Protein AF-A0A850JZ02-F1 (afdb_monomer_lite)

Structure (mmCIF, N/CA/C/O backbone):
data_AF-A0A850JZ02-F1
#
_entry.id   AF-A0A850JZ02-F1
#
loop_
_atom_site.group_PDB
_atom_site.id
_atom_site.type_symbol
_atom_site.label_atom_id
_atom_site.label_alt_id
_atom_site.label_comp_id
_atom_site.label_asym_id
_atom_site.label_entity_id
_atom_site.label_seq_id
_atom_site.pdbx_PDB_ins_code
_atom_site.Cartn_x
_atom_site.Cartn_y
_atom_site.Cartn_z
_atom_site.occupancy
_atom_site.B_iso_or_equiv
_atom_site.auth_seq_id
_atom_site.auth_comp_id
_atom_site.auth_asym_id
_atom_site.auth_atom_id
_atom_site.pdbx_PDB_model_num
ATOM 1 N N . MET A 1 1 ? 2.820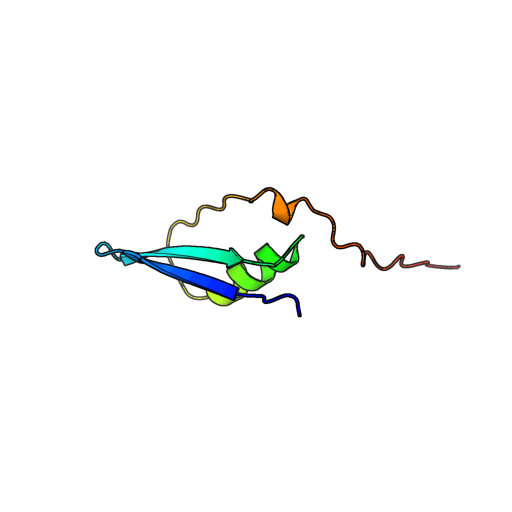 11.001 20.238 1.00 59.12 1 MET A N 1
ATOM 2 C CA . MET A 1 1 ? 2.192 11.386 18.956 1.00 59.12 1 MET A CA 1
ATOM 3 C C . MET A 1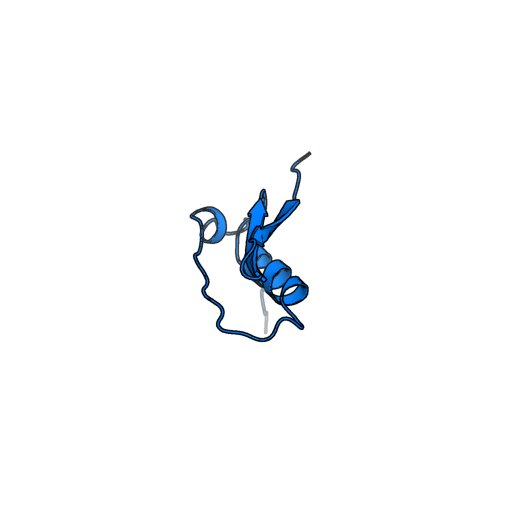 1 ? 2.153 10.146 18.085 1.00 59.12 1 MET A C 1
ATOM 5 O O . MET A 1 1 ? 3.101 9.378 18.148 1.00 59.12 1 MET A O 1
ATOM 9 N N . GLN A 1 2 ? 1.054 9.893 17.376 1.00 67.81 2 GLN A N 1
ATOM 10 C CA . GLN A 1 2 ? 0.988 8.787 16.419 1.00 67.81 2 GLN A CA 1
ATOM 11 C C . GLN A 1 2 ? 1.579 9.295 15.103 1.00 67.81 2 GLN A C 1
ATOM 13 O O . GLN A 1 2 ? 1.081 10.277 14.559 1.00 67.81 2 GLN A O 1
ATOM 18 N N . GLU A 1 3 ? 2.680 8.694 14.660 1.00 75.94 3 GLU A N 1
ATOM 19 C CA . GLU A 1 3 ? 3.312 9.030 13.385 1.00 75.94 3 GLU A CA 1
ATOM 20 C C . GLU A 1 3 ? 2.605 8.301 12.244 1.00 75.94 3 GLU A C 1
ATOM 22 O O . GLU A 1 3 ? 2.370 7.091 12.317 1.00 75.94 3 GLU A O 1
ATOM 27 N N . TYR A 1 4 ? 2.287 9.052 11.194 1.00 81.56 4 TYR A N 1
ATOM 28 C CA . TYR A 1 4 ? 1.708 8.544 9.959 1.00 81.56 4 TYR A CA 1
ATOM 29 C C . TYR A 1 4 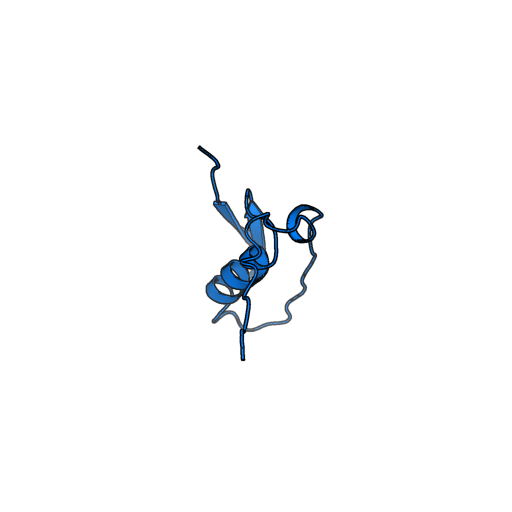? 2.742 8.719 8.859 1.00 81.56 4 TYR A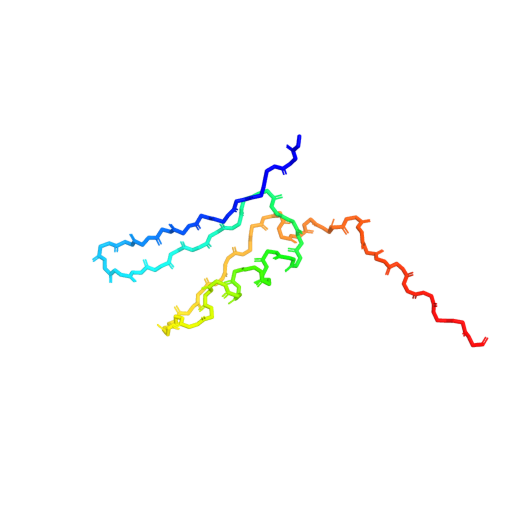 C 1
ATOM 31 O O . TYR A 1 4 ? 3.239 9.821 8.651 1.00 81.56 4 TYR A O 1
ATOM 39 N N . ASN A 1 5 ? 3.083 7.626 8.189 1.00 84.19 5 ASN A N 1
ATOM 40 C CA . ASN A 1 5 ? 4.058 7.628 7.109 1.00 84.19 5 ASN A CA 1
ATOM 41 C C . ASN A 1 5 ? 3.476 6.879 5.918 1.00 84.19 5 ASN A C 1
ATOM 43 O O . ASN A 1 5 ? 2.804 5.863 6.103 1.00 84.19 5 ASN A O 1
ATOM 47 N N . VAL A 1 6 ? 3.779 7.344 4.713 1.00 83.75 6 VAL A N 1
ATOM 48 C CA . VAL A 1 6 ? 3.605 6.553 3.497 1.00 83.75 6 VAL A CA 1
ATOM 49 C C . VAL A 1 6 ? 4.992 6.175 3.005 1.00 83.75 6 VAL A C 1
ATOM 51 O O . VAL A 1 6 ? 5.864 7.032 2.880 1.00 83.75 6 VAL A O 1
ATOM 54 N N . ILE A 1 7 ? 5.214 4.883 2.806 1.00 87.50 7 ILE A N 1
ATOM 55 C CA . ILE A 1 7 ? 6.474 4.326 2.327 1.00 87.50 7 ILE A CA 1
ATOM 56 C C . ILE A 1 7 ? 6.254 3.962 0.865 1.00 87.50 7 ILE A C 1
ATOM 58 O O . ILE A 1 7 ? 5.306 3.242 0.557 1.00 87.50 7 ILE A O 1
ATOM 62 N N . ILE A 1 8 ? 7.106 4.484 -0.014 1.00 87.38 8 ILE A N 1
ATOM 63 C CA . ILE A 1 8 ? 7.101 4.189 -1.446 1.00 87.38 8 ILE A CA 1
ATOM 64 C C . ILE A 1 8 ? 8.458 3.581 -1.782 1.00 87.38 8 ILE A C 1
ATOM 66 O O . ILE A 1 8 ? 9.493 4.195 -1.524 1.00 87.38 8 ILE A O 1
ATOM 70 N N . GLU A 1 9 ? 8.444 2.384 -2.346 1.00 88.75 9 GLU A N 1
ATOM 71 C CA . GLU A 1 9 ? 9.615 1.662 -2.827 1.00 88.75 9 GLU A CA 1
ATOM 72 C C . GLU A 1 9 ? 9.496 1.510 -4.343 1.00 88.75 9 GLU A C 1
ATOM 74 O O . GLU A 1 9 ? 8.430 1.172 -4.858 1.00 88.75 9 GLU A O 1
ATOM 79 N N . ILE A 1 10 ? 10.583 1.805 -5.053 1.00 89.25 10 ILE A N 1
ATOM 80 C CA . ILE A 1 10 ? 10.690 1.646 -6.504 1.00 89.25 10 ILE A CA 1
ATOM 81 C C . ILE A 1 10 ? 11.848 0.685 -6.740 1.00 89.25 10 ILE A C 1
ATOM 83 O O . ILE A 1 10 ? 12.956 0.948 -6.265 1.00 89.25 10 ILE A O 1
ATOM 87 N N . ASP A 1 11 ? 11.585 -0.431 -7.412 1.00 89.06 11 ASP A N 1
ATOM 88 C CA . ASP A 1 11 ? 12.616 -1.421 -7.722 1.00 89.06 11 ASP A CA 1
ATOM 89 C C . ASP A 1 11 ? 13.383 -1.090 -9.018 1.00 89.06 11 ASP A C 1
ATOM 91 O O . ASP A 1 11 ? 13.090 -0.114 -9.713 1.00 89.06 11 ASP A O 1
ATOM 95 N N . GLU A 1 12 ? 14.410 -1.887 -9.330 1.00 92.38 12 GLU A N 1
ATOM 96 C CA . GLU A 1 12 ? 15.257 -1.682 -10.517 1.00 92.38 12 GLU A CA 1
ATOM 97 C C . GLU A 1 12 ? 14.514 -1.916 -11.845 1.00 92.38 12 GLU A C 1
ATOM 99 O O . GLU A 1 12 ? 14.951 -1.419 -12.884 1.00 92.38 12 GLU A O 1
ATOM 104 N N . ASP A 1 13 ? 13.381 -2.621 -11.811 1.00 88.19 13 ASP A N 1
ATOM 105 C CA . ASP A 1 13 ? 12.496 -2.863 -12.952 1.00 88.19 13 ASP A CA 1
ATOM 106 C C . ASP A 1 13 ? 11.439 -1.750 -13.117 1.00 88.19 13 ASP A C 1
ATOM 108 O O . ASP A 1 13 ? 10.693 -1.728 -14.098 1.00 88.19 13 ASP A O 1
ATOM 112 N N . GLY A 1 14 ? 11.392 -0.792 -12.183 1.00 82.81 14 GLY A N 1
ATOM 113 C CA . GLY A 1 14 ? 10.444 0.317 -12.179 1.00 82.81 14 GLY A CA 1
ATOM 114 C C . GLY A 1 14 ? 9.075 -0.031 -11.592 1.00 82.81 14 GLY A C 1
ATOM 115 O O . GLY A 1 14 ? 8.142 0.762 -11.740 1.00 82.81 14 GLY A O 1
ATOM 116 N N . ASN A 1 15 ? 8.927 -1.176 -10.916 1.00 86.94 15 ASN A N 1
ATOM 117 C CA . ASN A 1 15 ? 7.715 -1.482 -10.164 1.00 86.94 15 ASN A CA 1
ATOM 118 C C . ASN A 1 15 ? 7.654 -0.625 -8.902 1.00 86.94 15 ASN A C 1
ATOM 120 O O . ASN A 1 15 ? 8.660 -0.378 -8.234 1.00 86.94 15 ASN A O 1
ATOM 124 N N . ILE A 1 16 ? 6.440 -0.202 -8.562 1.00 86.19 16 ILE A N 1
ATOM 125 C CA . ILE A 1 16 ? 6.180 0.701 -7.445 1.00 86.19 16 ILE A CA 1
ATOM 126 C C . ILE A 1 16 ? 5.389 -0.049 -6.385 1.00 86.19 16 ILE A C 1
ATOM 128 O O . ILE A 1 16 ? 4.303 -0.566 -6.645 1.00 86.19 16 ILE A O 1
ATOM 132 N N . GLN A 1 17 ? 5.911 -0.057 -5.166 1.00 87.12 17 GLN A N 1
ATOM 133 C CA . GLN A 1 17 ? 5.231 -0.566 -3.989 1.00 87.12 17 GLN A CA 1
ATOM 134 C C . GLN A 1 17 ? 4.970 0.592 -3.028 1.00 87.12 17 GLN A C 1
ATOM 136 O O . GLN A 1 17 ? 5.894 1.276 -2.605 1.00 87.12 17 GLN A O 1
ATOM 141 N N . ALA A 1 18 ? 3.706 0.810 -2.664 1.00 86.00 18 ALA A N 1
ATOM 142 C CA . ALA A 1 18 ? 3.313 1.854 -1.725 1.00 86.00 18 ALA A CA 1
ATOM 143 C C . ALA A 1 18 ? 2.569 1.254 -0.524 1.00 86.00 18 ALA A C 1
ATOM 145 O O . ALA A 1 18 ? 1.666 0.430 -0.682 1.00 86.00 18 ALA A O 1
ATOM 146 N N . GLU A 1 19 ? 2.933 1.667 0.691 1.00 87.50 19 GLU A N 1
ATOM 147 C CA . GLU A 1 19 ? 2.264 1.238 1.916 1.00 87.50 19 GLU A CA 1
ATOM 148 C C . GLU A 1 19 ? 2.088 2.363 2.940 1.00 87.50 19 GLU A C 1
ATOM 150 O O . GLU A 1 19 ? 2.955 3.211 3.142 1.00 87.50 19 GLU A O 1
ATOM 155 N N . THR A 1 20 ? 0.965 2.336 3.655 1.00 86.25 20 THR A N 1
ATOM 156 C CA . THR A 1 20 ? 0.693 3.256 4.765 1.00 86.25 20 THR A CA 1
ATOM 157 C C . THR A 1 20 ? 1.116 2.640 6.095 1.00 86.25 20 THR A C 1
ATOM 159 O O . THR A 1 20 ? 0.704 1.524 6.429 1.00 86.25 20 THR A O 1
ATOM 162 N N . LYS A 1 21 ? 1.859 3.390 6.908 1.00 86.69 21 LYS A N 1
ATOM 163 C CA . LYS A 1 21 ? 2.280 3.012 8.259 1.00 86.69 21 LYS A CA 1
ATOM 164 C C . LYS A 1 21 ? 1.664 3.954 9.287 1.00 86.69 21 LYS A C 1
ATOM 166 O O . LYS A 1 21 ? 1.755 5.172 9.174 1.00 86.69 21 LYS A O 1
ATOM 171 N N . GLY A 1 22 ? 1.037 3.374 10.309 1.00 80.56 22 GLY A N 1
ATOM 172 C CA . GLY A 1 22 ? 0.372 4.119 11.383 1.00 80.56 22 GLY A CA 1
ATOM 173 C C . GLY A 1 22 ? -1.069 4.540 11.077 1.00 80.56 22 GLY A C 1
ATOM 174 O O . GLY A 1 22 ? -1.761 4.964 12.000 1.00 80.56 22 GLY A O 1
ATOM 175 N N . MET A 1 23 ? -1.547 4.377 9.837 1.00 82.88 23 MET A N 1
ATOM 176 C CA . MET A 1 23 ? -2.930 4.647 9.409 1.00 82.88 23 MET A CA 1
ATOM 177 C C . MET A 1 23 ? -3.845 3.426 9.625 1.00 82.88 23 MET A C 1
ATOM 179 O O . MET A 1 23 ? -3.370 2.290 9.663 1.00 82.88 23 MET A O 1
ATOM 183 N N . LYS A 1 24 ? -5.154 3.655 9.812 1.00 82.56 24 LYS A N 1
ATOM 184 C CA . LYS A 1 24 ? -6.165 2.606 10.058 1.00 82.56 24 LYS A CA 1
ATOM 185 C C . LYS A 1 24 ? -7.493 2.939 9.383 1.00 82.56 24 LYS A C 1
ATOM 187 O O . LYS A 1 24 ? -7.920 4.096 9.425 1.00 82.56 24 LYS A O 1
ATOM 192 N N . GLY A 1 25 ? -8.193 1.929 8.880 1.00 81.31 25 GLY A N 1
ATOM 193 C CA . GLY A 1 25 ? -9.472 2.115 8.189 1.00 81.31 25 GLY A CA 1
ATOM 194 C C . GLY A 1 25 ? -9.322 2.575 6.739 1.00 81.31 25 GLY A C 1
ATOM 195 O O . GLY A 1 25 ? -8.238 2.533 6.159 1.00 81.31 25 GLY A O 1
ATOM 196 N N . ASP A 1 26 ? -10.424 3.068 6.176 1.00 78.69 26 ASP A N 1
ATOM 197 C CA . ASP A 1 26 ? -10.537 3.450 4.761 1.00 78.69 26 ASP A CA 1
ATOM 198 C C . ASP A 1 26 ? -9.597 4.588 4.333 1.00 78.69 26 ASP A C 1
ATOM 200 O O . ASP A 1 26 ? -9.278 4.709 3.152 1.00 78.69 26 ASP A O 1
ATOM 204 N N . ILE A 1 27 ? -9.078 5.370 5.289 1.00 80.00 27 ILE A N 1
ATOM 205 C CA . ILE A 1 27 ? -8.096 6.430 5.016 1.00 80.00 27 ILE A CA 1
ATOM 206 C C . ILE A 1 27 ? -6.822 5.889 4.355 1.00 80.00 27 ILE A C 1
ATOM 208 O O . ILE A 1 27 ? -6.194 6.601 3.580 1.00 80.00 27 ILE A O 1
ATOM 212 N N . CYS A 1 28 ? -6.469 4.620 4.606 1.00 80.62 28 CYS A N 1
ATOM 213 C CA . CYS A 1 28 ? -5.313 3.995 3.970 1.00 80.62 28 CYS A CA 1
ATOM 214 C C . CYS A 1 28 ? -5.476 3.905 2.446 1.00 80.62 28 CYS A C 1
ATOM 216 O O . CYS A 1 28 ? -4.490 4.021 1.729 1.00 80.62 28 CYS A O 1
ATOM 218 N N . ILE A 1 29 ? -6.704 3.694 1.954 1.00 82.00 29 ILE A N 1
ATOM 219 C CA . ILE A 1 29 ? -6.971 3.601 0.514 1.00 82.00 29 ILE A CA 1
ATOM 220 C C . ILE A 1 29 ? -6.960 4.991 -0.109 1.00 82.00 29 ILE A C 1
ATOM 222 O O . ILE A 1 29 ? -6.309 5.167 -1.128 1.00 82.00 29 ILE A O 1
ATOM 226 N N . SER A 1 30 ? -7.624 5.978 0.503 1.00 83.56 30 SER A N 1
ATOM 227 C CA . SER A 1 30 ? -7.665 7.343 -0.040 1.00 83.56 30 SER A CA 1
ATOM 228 C C . SER A 1 30 ? -6.274 7.948 -0.231 1.00 83.56 30 SER A C 1
ATOM 230 O O . SER A 1 30 ? -6.000 8.502 -1.288 1.00 83.56 30 SER A O 1
ATOM 232 N N . GLU A 1 31 ? -5.387 7.794 0.754 1.00 83.06 31 GLU A N 1
ATOM 233 C CA . GLU A 1 31 ? -4.020 8.324 0.668 1.00 83.06 31 GLU A CA 1
ATOM 234 C C . GLU A 1 31 ? -3.196 7.621 -0.419 1.00 83.06 31 GLU A C 1
ATOM 236 O O . GLU A 1 31 ? -2.489 8.271 -1.186 1.00 83.06 31 GLU A O 1
ATOM 241 N N . LEU A 1 32 ? -3.294 6.288 -0.513 1.00 84.56 32 LEU A N 1
ATOM 242 C CA . LEU A 1 32 ? -2.590 5.536 -1.554 1.00 84.56 32 LEU A CA 1
ATOM 243 C C . LEU A 1 32 ? -3.137 5.856 -2.946 1.00 84.56 32 LEU A C 1
ATOM 245 O O . LEU A 1 32 ? -2.349 5.980 -3.876 1.00 84.56 32 LEU A O 1
ATOM 249 N N . ASP A 1 33 ? -4.451 6.020 -3.087 1.00 84.06 33 ASP A N 1
ATOM 250 C CA . ASP A 1 33 ? -5.092 6.382 -4.351 1.00 84.06 33 ASP A CA 1
ATOM 251 C C . ASP A 1 33 ? -4.618 7.757 -4.831 1.00 84.06 33 ASP A C 1
ATOM 253 O O . ASP A 1 33 ? -4.209 7.884 -5.980 1.00 84.06 33 ASP A O 1
ATOM 257 N N . GLU A 1 34 ? -4.563 8.764 -3.950 1.00 85.38 34 GLU A N 1
ATOM 258 C CA . GLU A 1 34 ? -4.057 10.096 -4.305 1.00 85.38 34 GLU A CA 1
ATOM 259 C C . GLU A 1 34 ? -2.584 10.088 -4.722 1.00 85.38 34 GLU A C 1
ATOM 261 O O . GLU A 1 34 ? -2.214 10.790 -5.662 1.00 85.38 34 GLU A O 1
ATOM 266 N N . ILE A 1 35 ? -1.748 9.287 -4.060 1.00 83.69 35 ILE A N 1
ATOM 267 C CA . ILE A 1 35 ? -0.319 9.174 -4.382 1.00 83.69 35 ILE A CA 1
ATOM 268 C C . ILE A 1 35 ? -0.109 8.421 -5.694 1.00 83.69 35 ILE A C 1
ATOM 270 O O . ILE A 1 35 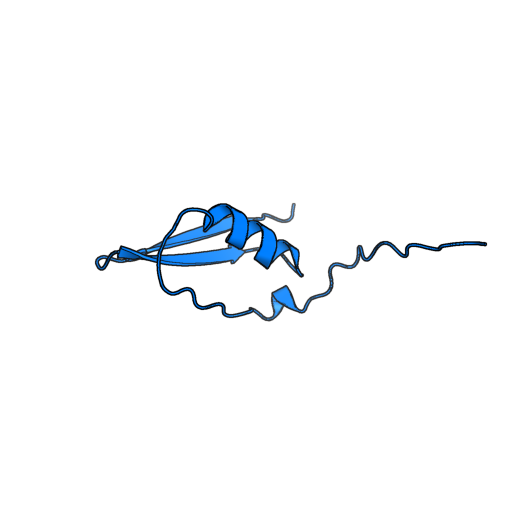? 0.742 8.798 -6.499 1.00 83.69 35 ILE A O 1
ATOM 274 N N . LEU A 1 36 ? -0.883 7.358 -5.917 1.00 82.88 36 LEU A N 1
ATOM 275 C CA . LEU A 1 36 ? -0.805 6.546 -7.127 1.00 82.88 36 LEU A CA 1
ATOM 276 C C . LEU A 1 36 ? -1.534 7.194 -8.316 1.00 82.88 36 LEU A C 1
ATOM 278 O O . LEU A 1 36 ? -1.391 6.739 -9.453 1.00 82.88 36 LEU A O 1
ATOM 282 N N . LYS A 1 37 ? -2.281 8.279 -8.085 1.00 81.81 37 LYS A N 1
ATOM 283 C CA . LYS A 1 37 ? -3.002 9.036 -9.108 1.00 81.81 37 LYS A CA 1
ATOM 284 C C . LYS A 1 37 ? -2.028 9.674 -10.096 1.00 81.81 37 LYS A C 1
ATOM 286 O O . LYS A 1 37 ? -1.474 10.743 -9.861 1.00 81.81 37 LYS A O 1
ATOM 291 N N . GLY A 1 38 ? -1.861 9.023 -11.240 1.00 81.44 38 GLY A N 1
ATOM 292 C CA . GLY A 1 38 ? -0.943 9.448 -12.299 1.00 81.44 38 GLY A CA 1
ATOM 293 C C . GLY A 1 38 ? 0.087 8.389 -12.673 1.00 81.44 38 GLY A C 1
ATOM 294 O O . GLY A 1 38 ? 0.762 8.551 -13.685 1.00 81.44 38 GLY A O 1
ATOM 295 N N . PHE A 1 39 ? 0.176 7.298 -11.911 1.00 81.50 39 PHE A N 1
ATOM 296 C CA . PHE A 1 39 ? 0.911 6.112 -12.325 1.00 81.50 39 PHE A CA 1
ATOM 297 C C . PHE A 1 39 ? 0.010 5.221 -13.181 1.00 81.50 39 PHE A C 1
ATOM 299 O O . PHE A 1 39 ? -1.071 4.807 -12.757 1.00 81.50 39 PHE A O 1
ATOM 306 N N . GLU A 1 40 ? 0.457 4.945 -14.402 1.00 76.19 40 GLU A N 1
ATOM 307 C CA . GLU A 1 40 ? -0.209 4.039 -15.336 1.00 76.19 40 GLU A CA 1
ATOM 308 C C . GLU A 1 40 ? 0.380 2.629 -15.188 1.00 76.19 40 GLU A C 1
ATOM 310 O O . GLU A 1 40 ? 1.597 2.470 -15.106 1.00 76.19 40 GLU A O 1
ATOM 315 N N . GLY A 1 41 ? -0.468 1.598 -15.143 1.00 80.19 41 GLY A N 1
ATOM 316 C CA . GLY A 1 41 ? -0.028 0.206 -15.009 1.00 80.19 41 GLY A CA 1
ATOM 317 C C . GLY A 1 41 ? -1.042 -0.688 -14.299 1.00 80.19 41 GLY A C 1
ATOM 318 O O . GLY A 1 41 ? -2.103 -0.233 -13.866 1.00 80.19 41 GLY A O 1
ATOM 319 N N . GLU A 1 42 ? -0.721 -1.977 -14.185 1.00 81.62 42 GLU A N 1
ATOM 320 C CA . GLU A 1 42 ? -1.512 -2.916 -13.388 1.00 81.62 42 GLU A CA 1
ATOM 321 C C . GLU A 1 42 ? -1.283 -2.660 -11.895 1.00 81.62 42 GLU A C 1
ATOM 323 O O . GLU A 1 42 ? -0.153 -2.663 -11.411 1.00 81.62 42 GLU A O 1
ATOM 328 N N . GLN A 1 43 ? -2.370 -2.446 -11.157 1.00 80.56 43 GLN A N 1
ATOM 329 C CA . GLN A 1 43 ? -2.330 -2.193 -9.720 1.00 80.56 43 GLN A CA 1
ATOM 330 C C . GLN A 1 43 ? -2.875 -3.401 -8.962 1.00 80.56 43 GLN A C 1
ATOM 332 O O . GLN A 1 43 ? -3.912 -3.964 -9.317 1.00 80.56 43 GLN A O 1
ATOM 337 N N . SER A 1 44 ? -2.193 -3.780 -7.884 1.00 82.81 44 SER A N 1
ATOM 338 C CA . SER A 1 44 ? -2.645 -4.829 -6.975 1.00 82.81 44 SER A CA 1
ATOM 339 C C . SER A 1 44 ? -2.652 -4.307 -5.548 1.00 82.81 44 SER A C 1
ATOM 341 O O . SER A 1 44 ? -1.680 -3.714 -5.082 1.00 82.81 44 SER A O 1
ATOM 343 N N . PHE A 1 45 ? -3.756 -4.541 -4.844 1.00 80.88 45 PHE A N 1
ATOM 344 C CA . PHE A 1 45 ? -3.962 -4.047 -3.489 1.00 80.88 45 PHE A CA 1
ATOM 345 C C . PHE A 1 45 ? -3.981 -5.207 -2.502 1.00 80.88 45 PHE A C 1
ATOM 347 O O . PHE A 1 45 ? -4.706 -6.189 -2.676 1.00 80.88 45 PHE A O 1
ATOM 354 N N . LYS A 1 46 ? -3.212 -5.073 -1.419 1.00 84.19 46 LYS A N 1
ATOM 355 C CA . LYS A 1 46 ? -3.214 -6.026 -0.309 1.00 84.19 46 LYS A CA 1
ATOM 356 C C . LYS A 1 46 ? -3.488 -5.307 1.004 1.00 84.19 46 LYS A C 1
ATOM 358 O O . LYS A 1 46 ? -2.621 -4.640 1.562 1.00 84.19 46 LYS A O 1
ATOM 363 N N . ASN A 1 47 ? -4.695 -5.498 1.525 1.00 83.31 47 ASN A N 1
ATOM 364 C CA . ASN A 1 47 ? -5.116 -4.887 2.781 1.00 83.31 47 ASN A CA 1
ATOM 365 C C . ASN A 1 47 ? -4.387 -5.526 3.971 1.00 83.31 47 ASN A C 1
ATOM 367 O O . ASN A 1 47 ? -4.492 -6.735 4.200 1.00 83.31 47 ASN A O 1
ATOM 371 N N . LYS A 1 48 ? -3.678 -4.706 4.754 1.00 83.88 48 LYS A N 1
ATOM 372 C CA . LYS A 1 48 ? -3.100 -5.117 6.042 1.00 83.88 48 LYS A CA 1
ATOM 373 C C . LYS A 1 48 ? -4.198 -5.188 7.123 1.00 83.88 48 LYS A C 1
ATOM 375 O O . LYS A 1 48 ? -5.224 -4.525 6.976 1.00 83.88 48 LYS A O 1
ATOM 380 N N . PRO A 1 49 ? -4.035 -5.956 8.216 1.00 83.44 49 PRO A N 1
ATOM 381 C CA . PRO A 1 49 ? -5.031 -6.047 9.294 1.00 83.44 49 PRO A CA 1
ATOM 382 C C . PRO A 1 49 ? -5.509 -4.692 9.847 1.00 83.44 49 PRO A C 1
ATOM 384 O O . PRO A 1 49 ? -6.657 -4.553 10.261 1.00 83.44 49 PRO A O 1
ATOM 387 N N . GLU A 1 50 ? -4.641 -3.685 9.833 1.00 78.81 50 GLU A N 1
ATOM 388 C CA . GLU A 1 50 ? -4.884 -2.301 10.239 1.00 78.81 50 GLU A CA 1
ATOM 389 C C . GLU A 1 50 ? -5.954 -1.603 9.395 1.00 78.81 50 GLU A C 1
ATOM 391 O O . GLU A 1 50 ? -6.673 -0.747 9.910 1.00 78.81 50 GLU A O 1
ATOM 396 N N . PHE A 1 51 ? -6.115 -2.003 8.132 1.00 80.88 51 PHE A N 1
ATOM 397 C CA . PHE A 1 51 ? -7.195 -1.530 7.269 1.00 80.88 51 PHE A CA 1
ATOM 398 C C . PHE A 1 51 ? -8.568 -1.885 7.854 1.00 80.88 51 PHE A C 1
ATOM 400 O O . PHE A 1 51 ? -9.467 -1.057 7.890 1.00 80.88 51 PHE A O 1
ATOM 407 N N . TYR A 1 52 ? -8.719 -3.089 8.407 1.00 81.56 52 TYR A N 1
ATOM 408 C CA . TYR A 1 52 ? -9.985 -3.544 8.993 1.00 81.56 52 TYR A CA 1
ATOM 409 C C . TYR A 1 52 ? -10.217 -3.011 10.412 1.00 81.56 52 TYR A C 1
ATOM 411 O O . TYR A 1 52 ? -11.292 -3.205 10.988 1.00 81.56 52 TYR A O 1
ATOM 419 N N . GLN A 1 53 ? -9.225 -2.339 11.005 1.00 79.94 53 GLN A N 1
ATOM 420 C CA . GLN A 1 53 ? -9.401 -1.683 12.293 1.00 79.94 53 GLN A CA 1
ATOM 421 C C . GLN A 1 53 ? -10.227 -0.419 12.077 1.00 79.94 53 GLN A C 1
ATOM 423 O O . GLN A 1 53 ? -9.696 0.635 11.731 1.00 79.94 53 GLN A O 1
ATOM 428 N N . LYS A 1 54 ? -11.542 -0.544 12.300 1.00 63.62 54 LYS A N 1
ATOM 429 C CA . LYS A 1 54 ? -12.487 0.575 12.294 1.00 63.62 54 LYS A CA 1
ATOM 430 C C . LYS A 1 54 ? -11.898 1.769 13.035 1.00 63.62 54 LYS A C 1
ATOM 432 O O . LYS A 1 54 ? -11.548 1.687 14.217 1.00 63.62 54 LYS A O 1
ATOM 437 N N . ASN A 1 55 ? -11.815 2.890 12.329 1.00 59.50 55 ASN A N 1
ATOM 438 C CA . ASN A 1 55 ? -11.497 4.159 12.946 1.00 59.50 55 ASN A CA 1
ATOM 439 C C . ASN A 1 55 ? -12.646 4.464 13.920 1.00 59.50 55 ASN A C 1
ATOM 441 O O . ASN A 1 55 ? -13.798 4.566 13.509 1.00 59.50 55 ASN A O 1
ATOM 445 N N . LYS A 1 56 ? -12.363 4.580 15.223 1.00 53.56 56 LYS A N 1
ATOM 446 C CA . LYS A 1 56 ? -13.369 4.788 16.292 1.00 53.56 56 LYS A CA 1
ATOM 447 C C . LYS A 1 56 ? -14.184 6.093 16.149 1.00 53.56 56 LYS A C 1
ATOM 449 O O . LYS A 1 56 ? -14.989 6.408 17.016 1.00 53.56 56 LYS A O 1
ATOM 454 N N . ASN A 1 57 ? -13.955 6.840 15.071 1.00 52.72 57 ASN A N 1
ATOM 455 C CA . ASN A 1 57 ? -14.571 8.103 14.692 1.00 52.72 57 ASN A CA 1
ATOM 456 C C . ASN A 1 57 ? -15.625 7.939 13.577 1.00 52.72 57 ASN A C 1
ATOM 458 O O . ASN A 1 57 ? -15.821 8.848 12.772 1.00 52.72 57 ASN A O 1
ATOM 462 N N . GLU A 1 58 ? -16.325 6.801 13.517 1.00 52.56 58 GLU A N 1
ATOM 463 C CA . GLU A 1 58 ? -17.590 6.709 12.779 1.00 52.56 58 GLU A CA 1
ATOM 464 C C . GLU A 1 58 ? -18.562 7.749 13.369 1.00 52.56 58 GLU A C 1
ATOM 466 O O . GLU A 1 58 ? -19.157 7.554 14.431 1.00 52.56 58 GLU A O 1
ATOM 471 N N . LYS A 1 59 ? -18.674 8.916 12.718 1.00 55.28 59 LYS A N 1
ATOM 472 C CA . LYS A 1 59 ? -19.667 9.930 13.076 1.00 55.28 59 LYS A CA 1
ATOM 473 C C . LYS A 1 59 ? -21.043 9.300 12.893 1.00 55.28 59 LYS A C 1
ATOM 475 O O . LYS A 1 59 ? -21.471 9.062 11.769 1.00 55.28 59 LYS A O 1
ATOM 480 N N . ASN A 1 60 ? -21.746 9.067 13.995 1.00 58.25 60 ASN A N 1
ATOM 481 C CA . ASN A 1 60 ? -23.158 8.711 13.953 1.00 58.25 60 ASN A CA 1
ATOM 482 C C . ASN A 1 60 ? -23.940 9.907 13.389 1.00 58.25 60 ASN A C 1
ATOM 484 O O . ASN A 1 60 ? -24.159 10.898 14.088 1.00 58.25 60 ASN A O 1
ATOM 488 N N . ILE A 1 61 ? -24.316 9.842 12.112 1.00 62.91 61 ILE A N 1
ATOM 489 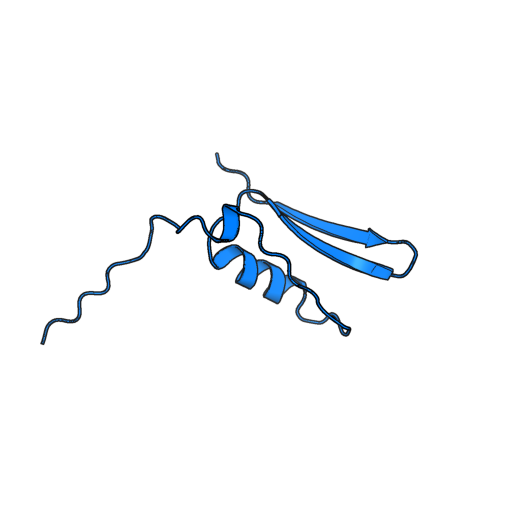C CA . ILE A 1 61 ? -25.187 10.838 11.486 1.00 62.91 61 ILE A CA 1
ATOM 490 C C . ILE A 1 61 ? -26.625 10.465 11.850 1.00 62.91 61 ILE A C 1
ATOM 492 O O . ILE A 1 61 ? -27.170 9.486 11.349 1.00 62.91 61 ILE A O 1
ATOM 496 N N . TYR A 1 62 ? -27.239 11.244 12.738 1.00 65.81 62 TYR A N 1
ATOM 497 C CA . TYR A 1 62 ? -28.659 11.115 13.057 1.00 65.81 62 TYR A CA 1
ATOM 498 C C . TYR A 1 62 ? -29.462 12.046 12.148 1.00 65.81 62 TYR A C 1
ATOM 500 O O . TYR A 1 62 ? -29.355 13.265 12.267 1.00 65.81 62 TYR A O 1
ATOM 508 N N . VAL A 1 63 ? -30.293 11.481 11.272 1.00 53.22 63 VAL A N 1
ATOM 509 C CA . VAL A 1 63 ? -31.323 12.239 10.548 1.00 53.22 63 VAL A CA 1
ATOM 510 C C . VAL A 1 63 ? -32.613 12.150 11.363 1.00 53.22 63 VAL A C 1
ATOM 512 O O . VAL A 1 63 ? -33.149 11.059 11.551 1.00 53.22 63 VAL A O 1
ATOM 515 N N . LYS A 1 64 ? -33.083 13.283 11.893 1.00 58.22 64 LYS A N 1
ATOM 516 C CA . LYS A 1 64 ? -34.404 13.402 12.528 1.00 58.22 64 LYS A CA 1
ATOM 517 C C . LYS A 1 64 ? -35.365 14.064 11.539 1.00 58.22 64 LYS A C 1
ATOM 519 O O . LYS A 1 64 ? -35.010 15.097 10.976 1.00 58.22 64 LYS A O 1
ATOM 524 N N . TYR A 1 65 ? -36.527 13.444 11.347 1.00 55.00 65 TYR A N 1
ATOM 525 C CA . TYR A 1 65 ? -37.677 13.993 10.622 1.00 55.00 65 TYR A CA 1
ATOM 526 C C . TYR A 1 65 ? -38.584 14.769 11.575 1.00 55.00 65 TYR A C 1
ATOM 528 O O . TYR A 1 65 ? -38.658 14.358 12.759 1.00 55.00 65 TYR A O 1
#

pLDDT: mean 78.06, std 10.95, range [52.56, 92.38]

Secondary structure (DSSP, 8-state):
----EEEEEE-TT--EEEEEES--STHHHHHHHHHHTT--S-------GGGGS--TT--------

Radius of gyration: 15.32 Å; chains: 1; bounding box: 53×20×34 Å

Sequence (65 aa):
MQEYNVIIEIDEDGNIQAETKGMKGDICISELDEILKGFEGEQSFKNKPEFYQKNKNEKNIYVKY

Foldseek 3Di:
DQDWDWDWDADPVRDIDIFIDSAAAPVRVVVVCVVCVPPDDDDDDDDDPRRVPDDPPPPPDDDDD